Protein AF-A0A383BPW7-F1 (afdb_monomer_lite)

pLDDT: mean 83.91, std 10.09, range [51.91, 94.0]

Foldseek 3Di:
DDPVVLVVLVVVVVVLCVVQVLDDSVLSVVLVPDPPRDPVVVVVCSVVSCSVVVD

Secondary structure (DSSP, 8-state):
--HHHHHHHHHHHHHHHHH-TT--HHHHHHHHT-TT--HHHHHHHHHH--GGG--

Structure (mmCIF, N/CA/C/O backbone)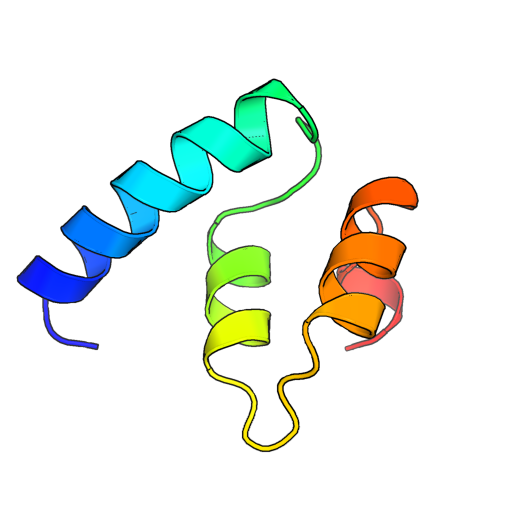:
data_AF-A0A383BPW7-F1
#
_entry.id   AF-A0A383BPW7-F1
#
loop_
_atom_site.group_PDB
_atom_site.id
_atom_site.type_symbol
_atom_site.label_atom_id
_atom_site.label_alt_id
_atom_site.label_comp_id
_atom_site.label_asym_id
_atom_si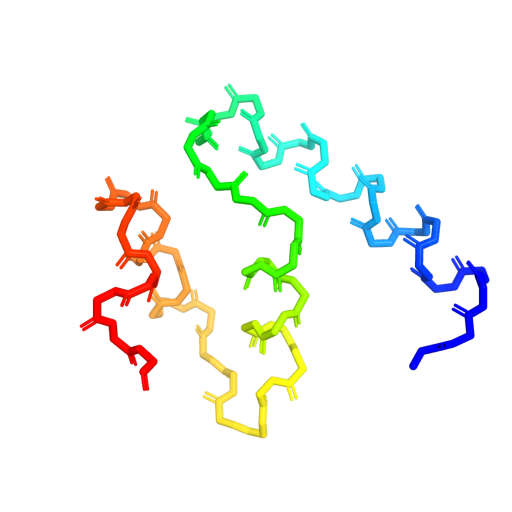te.label_entity_id
_atom_site.label_seq_id
_atom_site.pdbx_PDB_ins_code
_atom_site.Cartn_x
_atom_site.Cartn_y
_atom_site.Cartn_z
_atom_site.occupancy
_atom_site.B_iso_or_equiv
_atom_site.auth_seq_id
_atom_site.auth_comp_id
_atom_site.auth_asym_id
_atom_site.auth_atom_id
_atom_site.pdbx_PDB_model_num
ATOM 1 N N . MET A 1 1 ? 8.898 -5.383 8.368 1.00 74.44 1 MET A N 1
ATOM 2 C CA . MET A 1 1 ? 8.517 -4.088 8.987 1.00 74.44 1 MET A CA 1
ATOM 3 C C . MET A 1 1 ? 8.390 -4.163 10.505 1.00 74.44 1 MET A C 1
ATOM 5 O O . MET A 1 1 ? 7.772 -5.093 11.018 1.00 74.44 1 MET A O 1
ATOM 9 N N . LYS A 1 2 ? 8.904 -3.152 11.216 1.00 86.69 2 LYS A N 1
ATOM 10 C CA . LYS A 1 2 ? 8.625 -2.891 12.641 1.00 86.69 2 LYS A CA 1
ATOM 11 C C . LYS A 1 2 ? 7.190 -2.369 12.838 1.00 86.69 2 LYS A C 1
ATOM 13 O O . LYS A 1 2 ? 6.522 -1.951 11.889 1.00 86.69 2 LYS A O 1
ATOM 18 N N . GLN A 1 3 ? 6.696 -2.383 14.079 1.00 83.88 3 GLN A N 1
ATOM 19 C CA . GLN A 1 3 ? 5.317 -1.985 14.403 1.00 83.88 3 GLN A CA 1
ATOM 20 C C . GLN A 1 3 ? 5.023 -0.512 14.054 1.00 83.88 3 GLN A C 1
ATOM 22 O O . GLN A 1 3 ? 3.952 -0.208 13.522 1.00 83.88 3 GLN A O 1
ATOM 27 N N . ASP A 1 4 ? 5.985 0.385 14.279 1.00 88.81 4 ASP A N 1
ATOM 28 C CA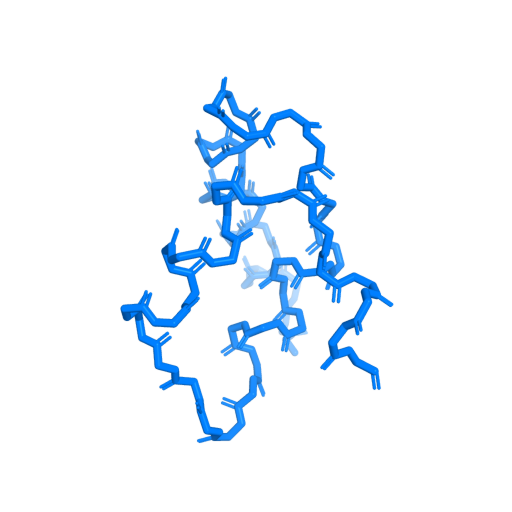 . ASP A 1 4 ? 5.870 1.811 13.950 1.00 88.81 4 ASP A CA 1
ATOM 29 C C . ASP A 1 4 ? 5.763 2.063 12.444 1.00 88.81 4 ASP A C 1
ATOM 31 O O . ASP A 1 4 ? 4.909 2.829 11.993 1.00 88.81 4 ASP A O 1
ATOM 35 N N . GLU A 1 5 ? 6.553 1.340 11.648 1.00 88.06 5 GLU A N 1
ATOM 36 C CA . GLU A 1 5 ? 6.484 1.401 10.186 1.00 88.06 5 GLU A CA 1
ATOM 37 C C . GLU A 1 5 ? 5.109 0.940 9.695 1.00 88.06 5 GLU A C 1
ATOM 39 O O . GLU A 1 5 ? 4.514 1.562 8.815 1.00 88.06 5 GLU A O 1
ATOM 44 N N . LYS A 1 6 ? 4.539 -0.112 10.304 1.00 89.00 6 LYS A N 1
ATOM 45 C CA . LYS A 1 6 ? 3.202 -0.612 9.940 1.00 89.00 6 LYS A CA 1
ATOM 46 C C . LYS A 1 6 ? 2.128 0.437 10.172 1.00 89.00 6 LYS A C 1
ATOM 48 O O . LYS A 1 6 ? 1.248 0.612 9.329 1.00 89.00 6 LYS A O 1
ATOM 53 N N . LYS A 1 7 ? 2.217 1.172 11.280 1.00 91.62 7 LYS A N 1
ATOM 54 C CA . LYS A 1 7 ? 1.303 2.276 11.587 1.00 91.62 7 LYS A CA 1
ATOM 55 C C . LYS A 1 7 ? 1.456 3.430 10.594 1.00 91.62 7 LYS A C 1
ATOM 57 O O . LYS A 1 7 ? 0.445 3.961 10.131 1.00 91.62 7 LYS A O 1
ATOM 62 N N . TYR A 1 8 ? 2.692 3.784 10.245 1.00 91.75 8 TYR A N 1
ATOM 63 C CA . TYR A 1 8 ? 2.984 4.813 9.248 1.00 91.75 8 TYR A CA 1
ATOM 64 C C . TYR A 1 8 ? 2.405 4.452 7.872 1.00 91.75 8 TYR A C 1
ATOM 66 O O . TYR A 1 8 ? 1.596 5.205 7.320 1.00 91.75 8 TYR A O 1
ATOM 74 N N . MET A 1 9 ? 2.707 3.252 7.374 1.00 91.75 9 MET A N 1
ATOM 75 C CA . MET A 1 9 ? 2.198 2.763 6.091 1.00 91.75 9 MET A CA 1
ATOM 76 C C . MET A 1 9 ? 0.676 2.644 6.080 1.00 91.75 9 MET A C 1
ATOM 78 O O . MET A 1 9 ? 0.036 2.964 5.081 1.00 91.75 9 MET A O 1
ATOM 82 N N . TYR A 1 10 ? 0.059 2.256 7.200 1.00 92.88 10 TYR A N 1
ATOM 83 C CA . TYR A 1 10 ? -1.398 2.245 7.318 1.00 92.88 10 TYR A CA 1
ATOM 84 C C . TYR A 1 10 ? -2.004 3.652 7.181 1.00 92.88 10 TYR A C 1
ATOM 86 O O . TYR A 1 10 ? -3.071 3.821 6.586 1.00 92.88 10 TYR A O 1
ATOM 94 N N . GLY A 1 11 ? -1.313 4.679 7.684 1.00 94.00 11 GLY A N 1
ATOM 95 C CA . GLY A 1 11 ? -1.677 6.081 7.480 1.00 94.00 11 GLY A CA 1
ATOM 96 C C . GLY A 1 11 ? -1.670 6.488 6.004 1.00 94.00 11 GLY A C 1
ATOM 97 O O . GLY A 1 11 ? -2.617 7.133 5.545 1.00 94.00 11 GLY A O 1
ATOM 98 N N . ILE A 1 12 ? -0.649 6.065 5.252 1.00 91.81 12 ILE A N 1
ATOM 99 C CA . ILE A 1 12 ? -0.561 6.285 3.801 1.00 91.81 12 ILE A CA 1
ATOM 100 C C . ILE A 1 12 ? -1.680 5.522 3.084 1.00 91.81 12 ILE A C 1
ATOM 102 O O . ILE A 1 12 ? -2.467 6.125 2.352 1.00 91.81 12 ILE A O 1
ATOM 106 N N . TYR A 1 13 ? -1.824 4.225 3.362 1.00 93.06 13 TYR A N 1
ATOM 107 C CA . TYR A 1 13 ? -2.853 3.362 2.785 1.00 93.06 13 TYR A CA 1
ATOM 108 C C . TYR A 1 13 ? -4.262 3.943 2.928 1.00 93.06 13 TYR A C 1
ATOM 110 O O . TYR A 1 13 ? -5.037 3.908 1.975 1.00 93.06 13 TYR A O 1
ATOM 118 N N . LYS A 1 14 ? -4.607 4.544 4.076 1.00 93.44 14 LYS A N 1
ATOM 119 C CA . LYS A 1 14 ? -5.920 5.188 4.260 1.00 93.44 14 LYS A CA 1
ATOM 120 C C . LYS A 1 14 ? -6.217 6.252 3.201 1.00 93.44 14 LYS A C 1
ATOM 122 O O . LYS A 1 14 ? -7.376 6.408 2.823 1.00 93.44 14 LYS A O 1
ATOM 127 N N . ARG A 1 15 ? -5.206 6.983 2.721 1.00 92.31 15 ARG A N 1
ATOM 128 C CA . ARG A 1 15 ? -5.371 7.981 1.651 1.00 92.31 15 ARG A CA 1
ATOM 129 C C . ARG A 1 15 ? -5.627 7.303 0.308 1.00 92.31 15 ARG A C 1
ATOM 131 O 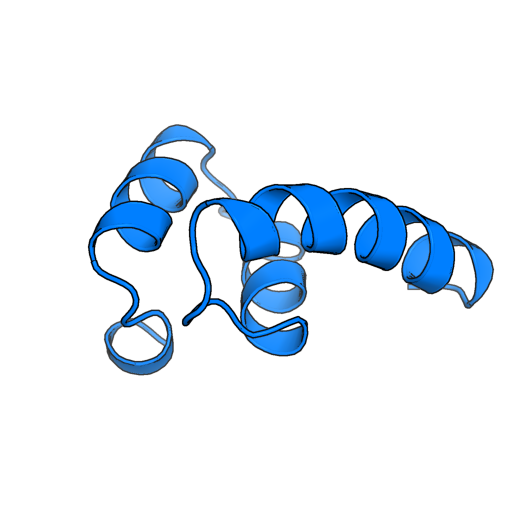O . ARG A 1 15 ? -6.547 7.703 -0.397 1.00 92.31 15 ARG A O 1
ATOM 138 N N . PHE A 1 16 ? -4.887 6.238 0.004 1.00 88.81 16 PHE A N 1
ATOM 139 C CA . PHE A 1 16 ? -5.092 5.445 -1.209 1.00 88.81 16 PHE A CA 1
ATOM 140 C C . PHE A 1 16 ? -6.461 4.770 -1.224 1.00 88.81 16 PHE A C 1
ATOM 142 O O . PHE A 1 16 ? -7.174 4.881 -2.215 1.00 88.81 16 PHE A O 1
ATOM 149 N N . ARG A 1 17 ? -6.890 4.174 -0.108 1.00 89.38 17 ARG A N 1
ATOM 150 C CA . ARG A 1 17 ? -8.192 3.509 0.023 1.00 89.38 17 ARG A CA 1
ATOM 151 C C . ARG A 1 17 ? -9.375 4.442 -0.248 1.00 89.38 17 ARG A C 1
ATOM 153 O O . ARG A 1 17 ? -10.386 3.992 -0.771 1.00 89.38 17 ARG A O 1
ATOM 160 N N . LYS A 1 18 ? -9.262 5.739 0.075 1.00 89.50 18 LYS A N 1
ATOM 161 C CA . LYS A 1 18 ? -10.311 6.723 -0.257 1.00 89.50 18 LYS A CA 1
ATOM 162 C C . LYS A 1 18 ? -10.544 6.831 -1.766 1.00 89.50 18 LYS A C 1
ATOM 164 O O . LYS A 1 18 ? -11.681 7.009 -2.181 1.00 89.50 18 LYS A O 1
ATOM 169 N N . LYS A 1 19 ? -9.478 6.736 -2.567 1.00 87.75 19 LYS A N 1
ATOM 170 C CA . LYS A 1 19 ? -9.537 6.811 -4.034 1.00 87.75 19 LYS A CA 1
ATOM 171 C C . LYS A 1 19 ? -9.732 5.435 -4.682 1.00 87.75 19 LYS A C 1
ATOM 173 O O . LYS A 1 19 ? -10.385 5.333 -5.713 1.00 87.75 19 LYS A O 1
ATOM 178 N N . TYR A 1 20 ? -9.198 4.390 -4.057 1.00 87.44 20 TYR A N 1
ATOM 179 C CA . TYR A 1 20 ? -9.191 3.011 -4.539 1.00 87.44 20 TYR A CA 1
ATOM 180 C C . TYR A 1 20 ? -9.770 2.088 -3.453 1.00 87.44 20 TYR A C 1
ATOM 182 O O . TYR A 1 20 ? -9.018 1.434 -2.728 1.00 87.44 20 TYR A O 1
ATOM 190 N N . PRO A 1 21 ? -11.104 2.037 -3.288 1.00 85.81 21 PRO A N 1
ATOM 191 C CA . PRO A 1 21 ? -11.743 1.321 -2.179 1.00 85.81 21 PRO A CA 1
ATOM 192 C C . PRO A 1 21 ? -11.539 -0.199 -2.220 1.00 85.81 21 PRO A C 1
ATOM 194 O O . PRO A 1 21 ? -11.696 -0.860 -1.193 1.00 85.81 21 PRO A O 1
ATOM 197 N N . THR A 1 22 ? -11.170 -0.747 -3.381 1.00 84.31 22 THR A N 1
ATOM 198 C CA . THR A 1 22 ? -10.875 -2.172 -3.580 1.00 84.31 22 THR A CA 1
ATOM 199 C C . THR A 1 22 ? -9.449 -2.562 -3.194 1.00 84.31 22 THR A C 1
ATOM 201 O O . THR A 1 22 ? -9.177 -3.753 -3.077 1.00 84.31 22 THR A O 1
ATOM 204 N N . LEU A 1 23 ? -8.545 -1.595 -2.989 1.00 86.69 23 LEU A N 1
ATOM 205 C CA . LEU A 1 23 ? -7.173 -1.859 -2.560 1.00 86.69 23 LEU A CA 1
ATOM 206 C C . LEU A 1 23 ? -7.178 -2.383 -1.123 1.00 86.69 23 LEU A C 1
ATOM 208 O O . LEU A 1 23 ? -7.664 -1.697 -0.220 1.00 86.69 23 LEU A O 1
ATOM 212 N N . LYS A 1 24 ? -6.595 -3.563 -0.894 1.00 89.56 24 LYS A N 1
ATOM 213 C CA . LYS A 1 24 ? -6.367 -4.089 0.457 1.00 89.56 24 LYS A CA 1
ATOM 214 C C . LYS A 1 24 ? -5.015 -3.639 1.000 1.00 89.56 24 LYS A C 1
ATOM 216 O O . LYS A 1 24 ? -4.066 -3.423 0.252 1.00 89.56 24 LYS A O 1
ATOM 221 N N . PHE A 1 25 ? -4.916 -3.537 2.325 1.00 89.81 25 PHE A N 1
ATOM 222 C CA . PHE A 1 25 ? -3.671 -3.132 2.980 1.00 89.81 25 PHE A CA 1
ATOM 223 C C . PHE A 1 25 ? -2.529 -4.118 2.713 1.00 89.81 25 PHE A C 1
ATOM 225 O O . PHE A 1 25 ? -1.420 -3.688 2.424 1.00 89.81 25 PHE A O 1
ATOM 232 N N . ASP A 1 26 ? -2.805 -5.423 2.733 1.00 88.62 26 ASP A N 1
ATOM 233 C CA . ASP A 1 26 ? -1.775 -6.433 2.467 1.00 88.62 26 ASP A CA 1
ATOM 234 C C . ASP A 1 26 ? -1.268 -6.378 1.019 1.00 88.62 26 ASP A C 1
ATOM 236 O O . ASP A 1 26 ? -0.082 -6.569 0.784 1.00 88.62 26 ASP A O 1
ATOM 240 N N . GLU A 1 27 ? -2.138 -6.067 0.049 1.00 87.44 27 GLU A N 1
ATOM 241 C CA . GLU A 1 27 ? -1.741 -5.862 -1.354 1.00 87.44 27 GLU A CA 1
ATOM 242 C C . GLU A 1 27 ? -0.883 -4.598 -1.505 1.00 87.44 27 GLU A C 1
ATOM 244 O O . GLU A 1 27 ? 0.123 -4.615 -2.206 1.00 87.44 27 GLU A O 1
ATOM 249 N N . PHE A 1 28 ? -1.246 -3.522 -0.800 1.00 89.06 28 PHE A N 1
ATOM 250 C CA . PHE A 1 28 ? -0.483 -2.274 -0.762 1.00 89.06 28 PHE A CA 1
ATOM 251 C C . PHE A 1 28 ? 0.928 -2.471 -0.194 1.00 89.06 28 PHE A C 1
ATOM 253 O O . PHE A 1 28 ? 1.898 -2.022 -0.794 1.00 89.06 28 PHE A O 1
ATOM 260 N N . ILE A 1 29 ? 1.042 -3.156 0.947 1.00 90.12 29 ILE A N 1
ATOM 261 C CA . ILE A 1 29 ? 2.336 -3.430 1.580 1.00 90.12 29 ILE A CA 1
ATOM 262 C C . ILE A 1 29 ? 3.172 -4.366 0.716 1.00 90.12 29 ILE A C 1
ATOM 264 O O . ILE A 1 29 ? 4.327 -4.054 0.455 1.00 90.12 29 ILE A O 1
ATOM 268 N N . ARG A 1 30 ? 2.584 -5.462 0.218 1.00 87.44 30 ARG A N 1
ATOM 269 C CA . ARG A 1 30 ? 3.297 -6.411 -0.643 1.00 87.44 30 ARG A CA 1
ATOM 270 C C . ARG A 1 30 ? 3.900 -5.747 -1.864 1.00 87.44 30 ARG A C 1
ATOM 272 O O . ARG A 1 30 ? 4.998 -6.121 -2.235 1.00 87.44 30 ARG A O 1
ATOM 279 N N . GLU A 1 31 ? 3.194 -4.806 -2.488 1.00 87.00 31 GLU A N 1
ATOM 280 C CA . GLU A 1 31 ? 3.725 -4.094 -3.647 1.00 87.00 31 GLU A CA 1
ATOM 281 C C . GLU A 1 31 ? 4.894 -3.179 -3.268 1.00 87.00 31 GLU A C 1
ATOM 283 O O . GLU A 1 31 ? 5.899 -3.169 -3.968 1.00 87.00 31 GLU A O 1
ATOM 288 N N . LEU A 1 32 ? 4.781 -2.445 -2.158 1.00 86.94 32 LEU A N 1
ATOM 289 C CA . LEU A 1 32 ? 5.834 -1.541 -1.681 1.00 86.94 32 LEU A CA 1
ATOM 290 C C . LEU A 1 32 ? 7.077 -2.275 -1.168 1.00 86.94 32 LEU A C 1
ATOM 292 O O . LEU A 1 32 ? 8.164 -1.710 -1.196 1.00 86.94 32 LEU A O 1
ATOM 296 N N . GLU A 1 33 ? 6.921 -3.509 -0.694 1.00 87.56 33 GLU A N 1
ATOM 297 C CA . GLU A 1 33 ? 8.024 -4.377 -0.268 1.00 87.56 33 GLU A CA 1
ATOM 298 C C . GLU A 1 33 ? 8.632 -5.190 -1.431 1.00 87.56 33 GLU A C 1
ATOM 300 O O . GLU A 1 33 ? 9.516 -6.008 -1.189 1.00 87.56 33 GLU A O 1
ATOM 305 N N . ARG A 1 34 ? 8.189 -5.001 -2.687 1.00 86.00 34 ARG A N 1
ATOM 306 C CA . ARG A 1 34 ? 8.821 -5.663 -3.842 1.00 86.00 34 ARG A CA 1
ATOM 307 C C . ARG A 1 34 ? 10.204 -5.080 -4.107 1.00 86.00 34 ARG A C 1
ATOM 309 O O . ARG A 1 34 ? 10.357 -3.867 -4.210 1.00 86.00 34 ARG A O 1
ATOM 316 N N . ASP A 1 35 ? 11.173 -5.958 -4.351 1.00 86.44 35 ASP A N 1
ATOM 317 C CA . ASP A 1 35 ? 12.514 -5.559 -4.797 1.00 86.44 35 ASP A CA 1
ATOM 318 C C . ASP A 1 35 ? 12.477 -4.805 -6.142 1.00 86.44 35 ASP A C 1
ATOM 320 O O . ASP A 1 35 ? 13.297 -3.924 -6.384 1.00 86.44 35 ASP A O 1
ATOM 324 N N . ASP A 1 36 ? 11.503 -5.124 -7.006 1.00 87.75 36 ASP A N 1
ATOM 325 C CA . ASP A 1 36 ? 11.254 -4.476 -8.302 1.00 87.75 36 ASP A CA 1
ATOM 326 C C . ASP A 1 36 ? 10.171 -3.387 -8.237 1.00 87.75 36 ASP A C 1
ATOM 328 O O . ASP A 1 36 ? 9.453 -3.175 -9.220 1.00 87.75 36 ASP A O 1
ATOM 332 N N . PHE A 1 37 ? 9.995 -2.734 -7.081 1.00 86.44 37 PHE A N 1
ATOM 333 C CA . PHE A 1 37 ? 8.973 -1.701 -6.938 1.00 86.44 37 PHE A CA 1
ATOM 334 C C . PHE A 1 37 ? 9.141 -0.599 -7.993 1.00 86.44 37 PHE A C 1
ATOM 336 O O . PHE A 1 37 ? 10.173 0.065 -8.081 1.00 86.44 37 PHE A O 1
ATOM 343 N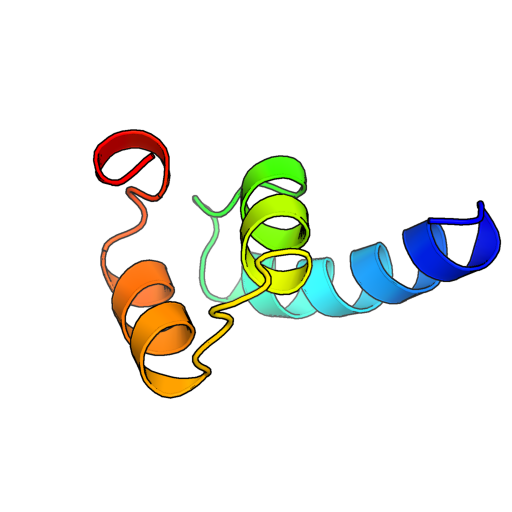 N . ASP A 1 38 ? 8.071 -0.389 -8.758 1.00 87.25 38 ASP A N 1
ATOM 344 C CA . ASP A 1 38 ? 7.966 0.645 -9.778 1.00 87.25 38 ASP A CA 1
ATOM 345 C C . ASP A 1 38 ? 6.697 1.467 -9.538 1.00 87.25 38 ASP A C 1
ATOM 347 O O . ASP A 1 38 ? 5.572 0.947 -9.533 1.00 87.25 38 ASP A O 1
ATOM 351 N N . GLU A 1 39 ? 6.886 2.766 -9.317 1.00 86.81 39 GLU A N 1
ATOM 352 C CA . GLU A 1 39 ? 5.814 3.689 -8.955 1.00 86.81 39 GLU A CA 1
ATOM 353 C C . GLU A 1 39 ? 4.758 3.791 -10.065 1.00 86.81 39 GLU A C 1
ATOM 355 O O . GLU A 1 39 ? 3.557 3.688 -9.790 1.00 86.81 39 GLU A O 1
ATOM 360 N N . GLU A 1 40 ? 5.165 3.920 -11.331 1.00 87.94 40 GLU A N 1
ATOM 361 C CA . GLU A 1 40 ? 4.222 4.013 -12.449 1.00 87.94 40 GLU A CA 1
ATOM 362 C C . GLU A 1 40 ? 3.362 2.750 -12.564 1.00 87.94 40 GLU A C 1
ATOM 364 O O . GLU A 1 40 ? 2.138 2.819 -12.738 1.00 87.94 40 GLU A O 1
ATOM 369 N N . ARG A 1 41 ? 3.984 1.577 -12.436 1.00 85.94 41 ARG A N 1
ATOM 370 C CA . ARG A 1 41 ? 3.318 0.277 -12.475 1.00 85.94 41 ARG A CA 1
ATOM 371 C C . ARG A 1 41 ? 2.352 0.129 -11.311 1.00 85.94 41 ARG A C 1
ATOM 373 O O . ARG A 1 41 ? 1.229 -0.337 -11.523 1.00 85.94 41 ARG A O 1
ATOM 380 N N . PHE A 1 42 ? 2.736 0.567 -10.116 1.00 86.75 42 PHE A N 1
ATOM 381 C CA . PHE A 1 42 ? 1.852 0.594 -8.958 1.00 86.75 42 PHE A CA 1
ATOM 382 C C . PHE A 1 42 ? 0.633 1.497 -9.195 1.00 86.75 42 PHE A C 1
ATOM 384 O O . PHE A 1 42 ? -0.508 1.060 -9.015 1.00 86.75 42 PHE A O 1
ATOM 391 N N . HIS A 1 43 ? 0.842 2.717 -9.698 1.00 84.50 43 HIS A N 1
ATOM 392 C CA . HIS A 1 43 ? -0.238 3.644 -10.035 1.00 84.50 43 HIS A CA 1
ATOM 393 C C . HIS A 1 43 ? -1.188 3.095 -11.099 1.00 84.50 43 HIS A C 1
ATOM 395 O O . HIS A 1 43 ? -2.406 3.240 -10.959 1.00 84.50 43 HIS A O 1
ATOM 401 N N . ARG A 1 44 ? -0.671 2.408 -12.123 1.00 84.62 44 ARG A N 1
ATOM 402 C CA . ARG A 1 44 ? -1.511 1.712 -13.109 1.00 84.62 44 ARG A CA 1
ATOM 403 C C . ARG A 1 44 ? -2.332 0.606 -12.447 1.00 84.62 44 ARG A C 1
ATOM 405 O O . ARG A 1 44 ? -3.536 0.534 -12.672 1.00 84.62 44 ARG A O 1
ATOM 412 N N . ARG A 1 45 ? -1.733 -0.225 -11.587 1.00 80.69 45 ARG A N 1
ATOM 413 C CA . ARG A 1 45 ? -2.440 -1.324 -10.892 1.00 80.69 45 ARG A CA 1
ATOM 414 C C . ARG A 1 45 ? -3.564 -0.831 -9.984 1.00 80.69 45 ARG A C 1
ATOM 416 O O . ARG A 1 45 ? -4.625 -1.458 -9.944 1.00 80.69 45 ARG A O 1
ATOM 423 N N . LEU A 1 46 ? -3.370 0.311 -9.323 1.00 83.31 46 LEU A N 1
ATOM 424 C CA . LEU A 1 46 ? -4.398 0.948 -8.496 1.00 83.31 46 LEU A CA 1
ATOM 425 C C . LEU A 1 46 ? -5.689 1.241 -9.276 1.00 83.31 46 LEU A C 1
ATOM 427 O O . LEU A 1 46 ? -6.773 1.099 -8.715 1.00 83.31 46 LEU A O 1
ATOM 431 N N . GLN A 1 47 ? -5.591 1.586 -10.564 1.00 80.31 47 GLN A N 1
ATOM 432 C CA . GLN A 1 47 ? -6.755 1.894 -11.404 1.00 80.31 47 GLN A CA 1
ATOM 433 C C . GLN A 1 47 ? -7.601 0.658 -11.740 1.00 80.31 47 GLN A C 1
ATOM 435 O O . GLN A 1 47 ? -8.820 0.763 -11.848 1.00 80.31 47 GLN A O 1
ATOM 440 N N . TYR A 1 48 ? -6.980 -0.516 -11.878 1.00 75.38 48 TYR A N 1
ATOM 441 C CA . TYR A 1 48 ? -7.682 -1.748 -12.260 1.00 75.38 48 TYR A CA 1
ATOM 442 C C . TYR A 1 48 ? -8.209 -2.547 -11.062 1.00 75.38 48 TYR A C 1
ATOM 444 O O . TYR A 1 48 ? -9.033 -3.447 -11.237 1.00 75.38 48 TYR A O 1
ATOM 452 N N . GLY A 1 49 ? -7.731 -2.251 -9.847 1.00 63.16 49 GLY A N 1
ATOM 453 C CA . GLY A 1 49 ? -8.264 -2.798 -8.596 1.00 63.16 49 GLY A CA 1
ATOM 454 C C . GLY A 1 49 ? -8.111 -4.315 -8.419 1.00 63.16 49 GLY A C 1
ATOM 455 O O . GLY A 1 49 ? -8.755 -4.883 -7.541 1.00 63.16 49 GLY A O 1
ATOM 456 N N . LYS A 1 50 ? -7.292 -4.980 -9.243 1.00 63.72 50 LYS A N 1
ATOM 457 C CA . LYS A 1 50 ? -7.069 -6.436 -9.223 1.00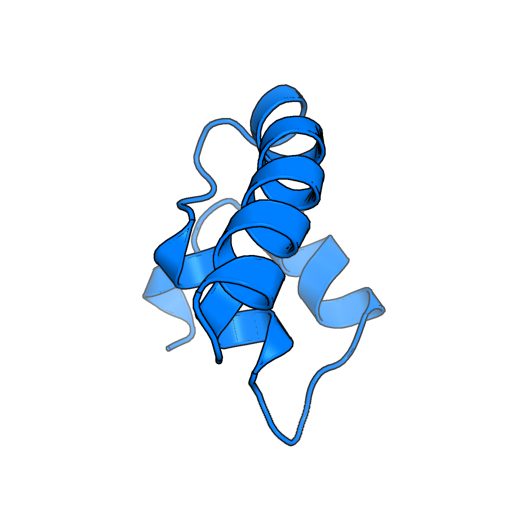 63.72 50 LYS A CA 1
ATOM 458 C C . LYS A 1 50 ? -5.587 -6.752 -9.043 1.00 63.72 50 LYS A C 1
ATOM 460 O O . LYS A 1 50 ? -4.949 -7.252 -9.963 1.00 63.72 50 LYS A O 1
ATOM 465 N N . PHE A 1 51 ? -5.045 -6.458 -7.863 1.00 67.19 51 PHE A N 1
ATOM 466 C CA . PHE A 1 51 ? -3.655 -6.786 -7.517 1.00 67.19 51 PHE A CA 1
ATOM 467 C C . PHE A 1 51 ? -3.437 -8.305 -7.466 1.00 67.19 51 PHE A C 1
ATOM 469 O O . PHE A 1 51 ? -2.497 -8.814 -8.065 1.00 67.19 51 PHE A O 1
ATOM 476 N N . SER A 1 52 ? -4.391 -9.040 -6.890 1.00 57.78 52 SER A N 1
ATOM 477 C CA . SER A 1 52 ? -4.457 -10.515 -6.877 1.00 57.78 52 SER A CA 1
ATOM 478 C C . SER A 1 52 ? -4.437 -11.234 -8.237 1.00 57.78 52 SER A C 1
ATOM 480 O O . SER A 1 52 ? -4.302 -12.451 -8.251 1.00 57.78 52 SER A O 1
ATOM 482 N N . LYS A 1 53 ? -4.579 -10.544 -9.379 1.00 58.84 53 LYS A N 1
ATOM 483 C CA . LYS A 1 53 ? -4.463 -11.173 -10.712 1.00 58.84 53 LYS A CA 1
ATOM 484 C C . LYS A 1 53 ? -3.042 -11.184 -11.284 1.00 58.84 53 LYS A C 1
ATOM 486 O O . LYS A 1 53 ? -2.840 -11.755 -12.349 1.00 58.84 53 LYS A O 1
ATOM 491 N N . TRP A 1 54 ? -2.099 -10.523 -10.621 1.00 55.72 54 TRP A N 1
ATOM 492 C CA . TRP A 1 54 ? -0.740 -10.302 -11.128 1.00 55.72 54 TRP A CA 1
ATOM 493 C C . TRP A 1 54 ? 0.352 -10.714 -10.124 1.00 55.72 54 TRP A C 1
ATOM 495 O O . TRP A 1 54 ? 1.527 -10.425 -10.359 1.00 55.72 54 TRP A O 1
ATOM 505 N N . ILE A 1 55 ? -0.054 -11.347 -9.016 1.00 51.91 55 ILE A N 1
ATOM 506 C CA . ILE A 1 55 ? 0.785 -12.061 -8.038 1.00 51.91 55 ILE A CA 1
ATOM 507 C C . ILE A 1 55 ? 0.626 -13.549 -8.330 1.00 51.91 55 ILE A C 1
ATOM 509 O O . ILE A 1 55 ? 1.659 -14.246 -8.339 1.00 51.91 55 ILE A O 1
#

Radius of gyration: 10.94 Å; chains: 1; bounding box: 24×20×28 Å

Organism: NCBI:txid408172

Sequence (55 aa):
MKQDEKKYMYGIYKRFRKKYPTLKFDEFIRELERDDFDEERFHRRLQYGKFSKWI